Protein AF-A0A9X1DDZ7-F1 (afdb_monomer)

Sequence (130 aa):
MASGYSDTSFTLTGGGVFSLNSVDLAFGPFQHNGLTTDTTLVTGNLFGGGTVSQLLTVGYGFQTHTLNWSGLTSVTFGKFTGASEYLAFDNIVYNAGGAVPEPATWAMMIGGLGVVGAAMRRGNRKLRFA

Organism: NCBI:txid2782607

pLDDT: mean 86.48, std 12.66, range [51.41, 98.62]

Structure (mmCIF, N/CA/C/O backbone):
data_AF-A0A9X1DDZ7-F1
#
_entry.id   AF-A0A9X1DDZ7-F1
#
loop_
_atom_site.group_PDB
_atom_site.id
_atom_site.type_symbol
_atom_site.label_atom_id
_atom_site.label_alt_id
_atom_site.label_comp_id
_atom_site.label_asym_id
_atom_site.label_entity_id
_atom_site.label_seq_id
_atom_site.pdbx_PDB_ins_code
_atom_site.Cartn_x
_atom_site.Cartn_y
_atom_site.Cartn_z
_atom_site.occupancy
_atom_site.B_iso_or_equiv
_atom_site.auth_seq_id
_atom_site.auth_comp_id
_atom_site.auth_asym_id
_atom_site.auth_atom_id
_atom_site.pdbx_PDB_model_num
ATOM 1 N N . MET A 1 1 ? -0.962 -15.355 -5.451 1.00 58.88 1 MET A N 1
ATOM 2 C CA . MET A 1 1 ? -0.700 -14.399 -6.547 1.00 58.88 1 MET A CA 1
ATOM 3 C C . MET A 1 1 ? -1.965 -13.662 -6.979 1.00 58.88 1 MET A C 1
ATOM 5 O O . MET A 1 1 ? -2.974 -14.303 -7.255 1.00 58.88 1 MET A O 1
ATOM 9 N N . ALA A 1 2 ? -1.906 -12.332 -7.024 1.00 66.56 2 ALA A N 1
ATOM 10 C CA . ALA A 1 2 ? -2.891 -11.450 -7.666 1.00 66.56 2 ALA A CA 1
ATOM 11 C C . ALA A 1 2 ? -2.163 -10.552 -8.688 1.00 66.56 2 ALA A C 1
ATOM 13 O O . ALA A 1 2 ? -0.954 -10.368 -8.549 1.00 66.56 2 ALA A O 1
ATOM 14 N N . SER A 1 3 ? -2.851 -10.008 -9.700 1.00 73.00 3 SER A N 1
ATOM 15 C CA . SER A 1 3 ? -2.233 -9.143 -10.724 1.00 73.00 3 SER A CA 1
ATOM 16 C C . SER A 1 3 ? -3.183 -8.065 -11.257 1.00 73.00 3 SER A C 1
ATOM 18 O O . SER A 1 3 ? -4.374 -8.344 -11.404 1.00 73.00 3 SER A O 1
ATOM 20 N N . GLY A 1 4 ? -2.663 -6.883 -11.612 1.00 67.19 4 GLY A N 1
ATOM 21 C CA . GLY A 1 4 ? -3.455 -5.768 -12.153 1.00 67.19 4 GLY A CA 1
ATOM 22 C C . GLY A 1 4 ? -2.716 -4.891 -13.177 1.00 67.19 4 GLY A C 1
ATOM 23 O O . GLY A 1 4 ? -1.506 -4.701 -13.089 1.00 67.19 4 GLY A O 1
ATOM 24 N N . TYR A 1 5 ? -3.473 -4.361 -14.146 1.00 81.00 5 TYR A N 1
ATOM 25 C CA . TYR A 1 5 ? -3.048 -3.386 -15.175 1.00 81.00 5 TYR A CA 1
ATOM 26 C C . TYR A 1 5 ? -3.298 -1.936 -14.750 1.00 81.00 5 TYR A C 1
ATOM 28 O O . TYR A 1 5 ? -2.802 -0.983 -15.351 1.00 81.00 5 TYR A O 1
ATOM 36 N N . SER A 1 6 ? -4.135 -1.777 -13.736 1.00 88.25 6 SER A N 1
ATOM 37 C CA . SER A 1 6 ? -4.572 -0.514 -13.177 1.00 88.25 6 SER A CA 1
ATOM 38 C C . SER A 1 6 ? -4.171 -0.446 -11.713 1.00 88.25 6 SER A C 1
ATOM 40 O O . SER A 1 6 ? -3.6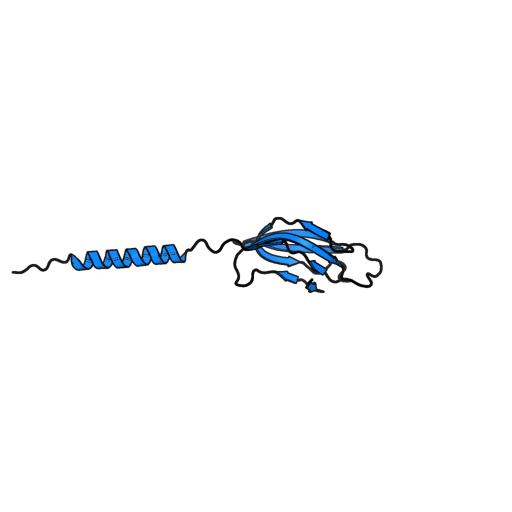95 -1.427 -11.131 1.00 88.25 6 SER A O 1
ATOM 42 N N . ASP A 1 7 ? -4.445 0.702 -11.108 1.00 92.81 7 ASP A N 1
ATOM 43 C CA . ASP A 1 7 ? -4.363 0.862 -9.667 1.00 92.81 7 ASP A CA 1
ATOM 44 C C . ASP A 1 7 ? -5.105 -0.288 -8.972 1.00 92.81 7 ASP A C 1
ATOM 46 O O . ASP A 1 7 ? -6.232 -0.641 -9.335 1.00 92.81 7 ASP A O 1
ATOM 50 N N . THR A 1 8 ? -4.429 -0.906 -8.010 1.00 93.50 8 THR A N 1
ATOM 51 C CA . THR A 1 8 ? -4.921 -2.058 -7.258 1.00 93.50 8 THR A CA 1
ATOM 52 C C . THR A 1 8 ? -4.932 -1.699 -5.784 1.00 93.50 8 THR A C 1
ATOM 54 O O . THR A 1 8 ? -3.894 -1.361 -5.214 1.00 93.50 8 THR A O 1
ATOM 57 N N . SER A 1 9 ? -6.105 -1.772 -5.160 1.00 95.25 9 SER A N 1
ATOM 58 C CA . SER A 1 9 ? -6.284 -1.407 -3.756 1.00 95.25 9 SER A CA 1
ATOM 59 C C . SER A 1 9 ? -6.570 -2.621 -2.886 1.00 95.25 9 SER A C 1
ATOM 61 O O . SER A 1 9 ? -7.393 -3.465 -3.236 1.00 95.25 9 SER A O 1
ATOM 63 N N . PHE A 1 10 ? -5.940 -2.667 -1.715 1.00 95.38 10 PHE A N 1
ATOM 64 C CA . PHE A 1 10 ? -6.234 -3.626 -0.658 1.00 95.38 10 PHE A CA 1
ATOM 65 C C . PHE A 1 10 ? -6.883 -2.919 0.530 1.00 95.38 10 PHE A C 1
ATOM 67 O O . PHE A 1 10 ? -6.447 -1.850 0.967 1.00 95.38 10 PHE A O 1
ATOM 74 N N . THR A 1 11 ? -7.918 -3.555 1.065 1.00 95.69 11 THR A N 1
ATOM 75 C CA . THR A 1 11 ? -8.613 -3.170 2.293 1.00 95.69 11 THR A CA 1
ATOM 76 C C . THR A 1 11 ? -8.781 -4.400 3.172 1.00 95.69 11 THR A C 1
ATOM 78 O O . THR A 1 11 ? -8.770 -5.537 2.693 1.00 95.69 11 THR A O 1
ATOM 81 N N . LEU A 1 12 ? -8.940 -4.184 4.477 1.00 93.50 12 LEU A N 1
ATOM 82 C CA . LEU A 1 12 ? -9.273 -5.277 5.378 1.00 93.50 12 LEU A CA 1
ATOM 83 C C . LEU A 1 12 ? -10.730 -5.705 5.139 1.00 93.50 12 LEU A C 1
ATOM 85 O O . LEU A 1 12 ? -11.640 -4.873 5.111 1.00 93.50 12 LEU A O 1
ATOM 89 N N . THR A 1 13 ? -10.962 -7.007 4.951 1.00 90.44 13 THR A N 1
ATOM 90 C CA . THR A 1 13 ? -12.325 -7.541 4.798 1.00 90.44 13 THR A CA 1
ATOM 91 C C . THR A 1 13 ? -13.116 -7.299 6.082 1.00 90.44 13 THR A C 1
ATOM 93 O O . THR A 1 13 ? -12.625 -7.578 7.171 1.00 90.44 13 THR A O 1
ATOM 96 N N . GLY A 1 14 ? -14.339 -6.774 5.963 1.00 87.94 14 GLY A N 1
ATOM 97 C CA . GLY A 1 14 ? -15.125 -6.321 7.119 1.00 87.94 14 GLY A CA 1
ATOM 98 C C . GLY A 1 14 ? -14.771 -4.908 7.604 1.00 87.94 14 GLY A C 1
ATOM 99 O O . GLY A 1 14 ? -15.392 -4.420 8.545 1.00 87.94 14 GLY A O 1
ATOM 100 N N . GLY A 1 15 ? -13.831 -4.227 6.941 1.00 87.44 15 GLY A N 1
ATOM 101 C CA . GLY A 1 15 ? -13.360 -2.896 7.312 1.00 87.44 15 GLY A CA 1
ATOM 102 C C . GLY A 1 15 ? -12.356 -2.925 8.465 1.00 87.44 15 GLY A C 1
ATOM 103 O O . GLY A 1 15 ? -11.804 -3.966 8.808 1.00 87.44 15 GLY A O 1
ATOM 104 N N . GLY A 1 16 ? -12.113 -1.759 9.064 1.00 89.81 16 GLY A N 1
ATOM 105 C CA . GLY A 1 16 ? -11.166 -1.598 10.167 1.00 89.81 16 GLY A CA 1
ATOM 106 C C . GLY A 1 16 ? -9.793 -1.097 9.726 1.00 89.81 16 GLY A C 1
ATOM 107 O O . GLY A 1 16 ? -9.596 -0.651 8.596 1.00 89.81 16 GLY A O 1
ATOM 108 N N . VAL A 1 17 ? -8.861 -1.124 10.674 1.00 93.88 17 VAL A N 1
ATOM 109 C CA . VAL A 1 17 ? -7.506 -0.594 10.516 1.00 93.88 17 VAL A CA 1
ATOM 110 C C . VAL A 1 17 ? -6.517 -1.753 10.515 1.00 93.88 17 VAL A C 1
ATOM 112 O O . VAL A 1 17 ? -6.666 -2.693 11.293 1.00 93.88 17 VAL A O 1
ATOM 115 N N . PHE A 1 18 ? -5.495 -1.696 9.669 1.00 95.81 18 PHE A N 1
ATOM 116 C CA . PHE A 1 18 ? -4.457 -2.721 9.586 1.00 95.81 18 PHE A CA 1
ATOM 117 C C . PHE A 1 18 ? -3.055 -2.113 9.485 1.00 95.81 18 PHE A C 1
ATOM 119 O O . PHE A 1 18 ? -2.880 -0.913 9.257 1.00 95.81 18 PHE A O 1
ATOM 126 N N . SER A 1 19 ? -2.042 -2.951 9.680 1.00 96.50 19 SER A N 1
ATOM 127 C CA . SER A 1 19 ? -0.661 -2.655 9.312 1.00 96.50 19 SER A CA 1
ATOM 128 C C . SER A 1 19 ? -0.246 -3.488 8.110 1.00 96.50 19 SER A C 1
ATOM 130 O O . SER A 1 19 ? -0.647 -4.644 7.995 1.00 96.50 19 SER A O 1
ATOM 132 N N . LEU A 1 20 ? 0.599 -2.927 7.252 1.00 97.56 20 LEU A N 1
ATOM 133 C CA . LEU A 1 20 ? 1.249 -3.629 6.154 1.00 97.56 20 LEU A CA 1
ATOM 134 C C . LEU A 1 20 ? 2.759 -3.623 6.393 1.00 97.56 20 LEU A C 1
ATOM 136 O O . LEU A 1 20 ? 3.410 -2.580 6.321 1.00 97.56 20 LEU A O 1
ATOM 140 N N . ASN A 1 21 ? 3.308 -4.793 6.704 1.00 97.56 21 ASN A N 1
ATOM 141 C CA . ASN A 1 21 ? 4.726 -4.956 6.998 1.00 97.56 21 ASN A CA 1
ATOM 142 C C . ASN A 1 21 ? 5.530 -5.098 5.708 1.00 97.56 21 ASN A C 1
ATOM 144 O O . ASN A 1 21 ? 6.458 -4.321 5.481 1.00 97.56 21 ASN A O 1
ATOM 148 N N . SER A 1 22 ? 5.135 -6.032 4.845 1.00 98.25 22 SER A N 1
ATOM 149 C CA . SER A 1 22 ? 5.789 -6.263 3.559 1.00 98.25 22 SER A CA 1
ATOM 150 C C . SER A 1 22 ? 4.846 -6.875 2.530 1.00 98.25 22 SER A C 1
ATOM 152 O O . SER A 1 22 ? 3.795 -7.426 2.865 1.00 98.25 22 SER A O 1
ATOM 154 N N . VAL A 1 23 ? 5.250 -6.784 1.269 1.00 97.69 23 VAL A N 1
ATOM 155 C CA . VAL A 1 23 ? 4.635 -7.476 0.136 1.00 97.69 23 VAL A CA 1
ATOM 156 C C . VAL A 1 23 ? 5.727 -7.865 -0.849 1.00 97.69 23 VAL A C 1
ATOM 158 O O . VAL A 1 23 ? 6.665 -7.093 -1.056 1.00 97.69 23 VAL A O 1
ATOM 161 N N . ASP A 1 24 ? 5.602 -9.032 -1.468 1.00 97.31 24 ASP A N 1
ATOM 162 C CA . ASP A 1 24 ? 6.453 -9.391 -2.592 1.00 97.31 24 ASP A CA 1
ATOM 163 C C . ASP A 1 24 ? 5.825 -8.881 -3.891 1.00 97.31 24 ASP A C 1
ATOM 165 O O . ASP A 1 24 ? 4.654 -9.153 -4.175 1.00 97.31 24 ASP A O 1
ATOM 169 N N . LEU A 1 25 ? 6.603 -8.142 -4.685 1.00 95.00 25 LEU A N 1
ATOM 170 C CA . LEU A 1 25 ? 6.168 -7.581 -5.966 1.00 95.00 25 LEU A CA 1
ATOM 171 C C . LEU A 1 25 ? 7.041 -8.094 -7.110 1.00 95.00 25 LEU A C 1
ATOM 173 O O . LEU A 1 25 ? 8.231 -8.345 -6.925 1.00 95.00 25 LEU A O 1
ATOM 177 N N . ALA A 1 26 ? 6.446 -8.218 -8.293 1.00 91.50 26 ALA A N 1
ATOM 178 C CA . ALA A 1 26 ? 7.141 -8.531 -9.540 1.00 91.50 26 ALA A CA 1
ATOM 179 C C . ALA A 1 26 ? 6.414 -7.909 -10.741 1.00 91.50 26 ALA A C 1
ATOM 181 O O . ALA A 1 26 ? 5.213 -7.623 -10.662 1.00 91.50 26 ALA A O 1
ATOM 182 N N . PHE A 1 27 ? 7.106 -7.775 -11.875 1.00 86.00 27 PHE A N 1
ATOM 183 C CA . PHE A 1 27 ? 6.416 -7.737 -13.170 1.00 86.00 27 PHE A CA 1
ATOM 184 C C . PHE A 1 27 ? 5.795 -9.093 -13.478 1.00 86.00 27 PHE A C 1
ATOM 186 O O . PHE A 1 27 ? 6.285 -10.132 -13.031 1.00 86.00 27 PHE A O 1
ATOM 193 N N . GLY A 1 28 ? 4.691 -9.078 -14.224 1.00 69.81 28 GLY A N 1
ATOM 194 C CA . GLY A 1 28 ? 4.008 -10.285 -14.676 1.00 69.81 28 GLY A CA 1
ATOM 195 C C . GLY A 1 28 ? 4.936 -11.266 -15.417 1.00 69.81 28 GLY A C 1
ATOM 196 O O . GLY A 1 28 ? 6.042 -10.917 -15.807 1.00 69.81 28 GLY A O 1
ATOM 197 N N . PRO A 1 29 ? 4.509 -12.521 -15.625 1.00 62.91 29 PRO A N 1
ATOM 198 C CA . PRO A 1 29 ? 5.414 -13.619 -15.980 1.00 62.91 29 PRO A CA 1
ATOM 199 C C . PRO A 1 29 ? 5.963 -13.647 -17.421 1.00 62.91 29 PRO A C 1
ATOM 201 O O . PRO A 1 29 ? 6.770 -14.528 -17.714 1.00 62.91 29 PRO A O 1
ATOM 204 N N . PHE A 1 30 ? 5.557 -12.756 -18.339 1.00 66.31 30 PHE A N 1
ATOM 205 C CA . PHE A 1 30 ? 5.907 -12.891 -19.763 1.00 66.31 30 PHE A CA 1
ATOM 206 C C . PHE A 1 30 ? 6.203 -11.562 -20.475 1.00 66.31 30 PHE A C 1
ATOM 208 O O . PHE A 1 30 ? 5.495 -10.586 -20.273 1.00 66.31 30 PHE A O 1
ATOM 215 N N . GLN A 1 31 ? 7.201 -11.604 -21.371 1.00 63.12 31 GLN A N 1
ATOM 216 C CA . GLN A 1 31 ? 7.555 -10.633 -22.420 1.00 63.12 31 GLN A CA 1
ATOM 217 C C . GLN A 1 31 ? 7.555 -9.149 -22.019 1.00 63.12 31 GLN A C 1
ATOM 219 O O . GLN A 1 31 ? 6.639 -8.402 -22.335 1.00 63.12 31 GLN A O 1
ATOM 224 N N . HIS A 1 32 ? 8.683 -8.712 -21.459 1.00 74.75 32 HIS A N 1
ATOM 225 C CA . HIS A 1 32 ? 8.831 -7.386 -20.847 1.00 74.75 32 HIS A CA 1
ATOM 226 C C . HIS A 1 32 ? 9.339 -6.291 -21.793 1.00 74.75 32 HIS A C 1
ATOM 228 O O . HIS A 1 32 ? 9.816 -5.256 -21.346 1.00 74.75 32 HIS A O 1
ATOM 234 N N . ASN A 1 33 ? 9.376 -6.546 -23.108 1.00 78.00 33 ASN A N 1
ATOM 235 C CA . ASN A 1 33 ? 9.943 -5.638 -24.123 1.00 78.00 33 ASN A CA 1
ATOM 236 C C . ASN A 1 33 ? 11.323 -5.028 -23.760 1.00 78.00 33 ASN A C 1
ATOM 238 O O . ASN A 1 33 ? 11.644 -3.910 -24.155 1.00 78.00 33 ASN A O 1
ATOM 242 N N . GLY A 1 34 ? 12.155 -5.770 -23.017 1.00 79.44 34 GLY A N 1
ATOM 243 C CA . GLY A 1 34 ? 13.481 -5.324 -22.565 1.00 79.44 34 GLY A CA 1
ATOM 244 C C . GLY A 1 34 ? 13.494 -4.475 -21.284 1.00 79.44 34 GLY A C 1
ATOM 245 O O . GLY A 1 34 ? 14.565 -4.045 -20.861 1.00 79.44 34 GLY A O 1
ATOM 246 N N . LEU A 1 35 ? 12.340 -4.253 -20.655 1.00 81.88 35 LEU A N 1
ATOM 247 C CA . LEU A 1 35 ? 12.170 -3.466 -19.437 1.00 81.88 35 LEU A CA 1
ATOM 248 C C . LEU A 1 35 ? 12.639 -4.252 -18.206 1.00 81.88 35 LEU A C 1
ATOM 250 O O . LEU A 1 35 ? 12.079 -5.290 -17.879 1.00 81.88 35 LEU A O 1
ATOM 254 N N . THR A 1 36 ? 13.675 -3.774 -17.520 1.00 85.81 36 THR A N 1
ATOM 255 C CA . THR A 1 36 ? 14.268 -4.475 -16.366 1.00 85.81 36 THR A CA 1
ATOM 256 C C . THR A 1 36 ? 13.678 -4.050 -15.026 1.00 85.81 36 THR A C 1
ATOM 258 O O . THR A 1 36 ? 13.647 -4.857 -14.095 1.00 85.81 36 THR A O 1
ATOM 261 N N . THR A 1 37 ? 13.217 -2.801 -14.930 1.00 89.88 37 THR A N 1
ATOM 262 C CA . THR A 1 37 ? 12.525 -2.217 -13.777 1.00 89.88 37 THR A CA 1
ATOM 263 C C . THR A 1 37 ? 11.520 -1.142 -14.219 1.00 89.88 37 THR A C 1
ATOM 265 O O . THR A 1 37 ? 11.572 -0.634 -15.336 1.00 89.88 37 THR A O 1
ATOM 268 N N . ASP A 1 38 ? 10.612 -0.790 -13.316 1.00 91.38 38 ASP A N 1
ATOM 269 C CA . ASP A 1 38 ? 9.518 0.171 -13.417 1.00 91.38 38 ASP A CA 1
ATOM 270 C C . ASP A 1 38 ? 9.129 0.527 -11.981 1.00 91.38 38 ASP A C 1
ATOM 272 O O . ASP A 1 38 ? 9.531 -0.136 -11.018 1.00 91.38 38 ASP A O 1
ATOM 276 N N . THR A 1 39 ? 8.348 1.584 -11.827 1.00 93.50 39 THR A N 1
ATOM 277 C CA . THR A 1 39 ? 7.975 2.119 -10.530 1.00 93.50 39 THR A CA 1
ATOM 278 C C . THR A 1 39 ? 6.472 2.167 -10.348 1.00 93.50 39 THR A C 1
ATOM 280 O O . THR A 1 39 ? 5.725 2.557 -11.249 1.00 93.50 39 THR A O 1
ATOM 283 N N . THR A 1 40 ? 6.035 1.785 -9.153 1.00 94.19 40 THR A N 1
ATOM 284 C CA . THR A 1 40 ? 4.654 1.916 -8.686 1.00 94.19 40 THR A CA 1
ATOM 285 C C . THR A 1 40 ? 4.628 2.877 -7.501 1.00 94.19 40 THR A C 1
ATOM 287 O O . THR A 1 40 ? 5.425 2.757 -6.564 1.00 94.19 40 THR A O 1
ATOM 290 N N . LEU A 1 41 ? 3.739 3.874 -7.550 1.00 96.75 41 LEU A N 1
ATOM 291 C CA . LEU A 1 41 ? 3.464 4.716 -6.390 1.00 96.75 41 LEU A CA 1
ATOM 292 C C . LEU A 1 41 ? 2.517 3.954 -5.470 1.00 96.75 41 LEU A C 1
ATOM 294 O O . LEU A 1 41 ? 1.360 3.716 -5.815 1.00 96.75 41 LEU A O 1
ATOM 298 N N . VAL A 1 42 ? 2.997 3.611 -4.284 1.00 98.19 42 VAL A N 1
ATOM 299 C CA . VAL A 1 42 ? 2.185 2.978 -3.250 1.00 98.19 42 VAL A CA 1
ATOM 300 C C . VAL A 1 42 ? 1.685 4.057 -2.309 1.00 98.19 42 VAL A C 1
ATOM 302 O O . VAL A 1 42 ? 2.474 4.861 -1.819 1.00 98.19 42 VAL A O 1
ATOM 305 N N . THR A 1 43 ? 0.378 4.093 -2.068 1.00 98.62 43 THR A N 1
ATOM 306 C CA . THR A 1 43 ? -0.273 5.078 -1.197 1.00 98.62 43 THR A CA 1
ATOM 307 C C . THR A 1 43 ? -1.165 4.379 -0.182 1.00 98.62 43 THR A C 1
ATOM 309 O O . THR A 1 43 ? -2.107 3.682 -0.547 1.00 98.62 43 THR A O 1
ATOM 312 N N . GLY A 1 44 ? -0.872 4.563 1.100 1.00 98.44 44 GLY A N 1
ATOM 313 C CA . GLY A 1 44 ? -1.679 4.117 2.226 1.00 98.44 44 GLY A CA 1
ATOM 314 C C . GLY A 1 44 ? -2.544 5.248 2.778 1.00 98.44 44 GLY A C 1
ATOM 315 O O . GLY A 1 44 ? -2.018 6.295 3.148 1.00 98.44 44 GLY A O 1
ATOM 316 N N . ASN A 1 45 ? -3.856 5.036 2.880 1.00 98.00 45 ASN A N 1
ATOM 317 C CA . ASN A 1 45 ? -4.770 5.968 3.547 1.00 98.00 45 ASN A CA 1
ATOM 318 C C . ASN A 1 45 ? -4.780 5.687 5.052 1.00 98.00 45 ASN A C 1
ATOM 320 O O . ASN A 1 45 ? -5.065 4.560 5.464 1.00 98.00 45 ASN A O 1
ATOM 324 N N . LEU A 1 46 ? -4.508 6.700 5.875 1.00 96.69 46 LEU A N 1
ATOM 325 C CA . LEU A 1 46 ? -4.408 6.550 7.326 1.00 96.69 46 LEU A CA 1
ATOM 326 C C . LEU A 1 46 ? -5.768 6.712 8.016 1.00 96.69 46 LEU A C 1
ATOM 328 O O . LEU A 1 46 ? -6.621 7.510 7.618 1.00 96.69 46 LEU A O 1
ATOM 332 N N . PHE A 1 47 ? -5.969 5.958 9.091 1.00 93.81 47 PHE A N 1
ATOM 333 C CA . PHE A 1 47 ? -7.075 6.153 10.016 1.00 93.81 47 PHE A CA 1
ATOM 334 C C . PHE A 1 47 ? -6.947 7.525 10.687 1.00 93.81 47 PHE A C 1
ATOM 336 O O . PHE A 1 47 ? -5.883 7.880 11.186 1.00 93.81 47 PHE A O 1
ATOM 343 N N . GLY A 1 48 ? -8.031 8.303 10.697 1.00 89.94 48 GLY A N 1
ATOM 344 C CA . GLY A 1 48 ? -7.999 9.708 11.127 1.00 89.94 48 GLY A CA 1
ATOM 345 C C . GLY A 1 48 ? -7.660 10.703 10.010 1.00 89.94 48 GLY A C 1
ATOM 346 O O . GLY A 1 48 ? -7.678 11.906 10.255 1.00 89.94 48 GLY A O 1
ATOM 347 N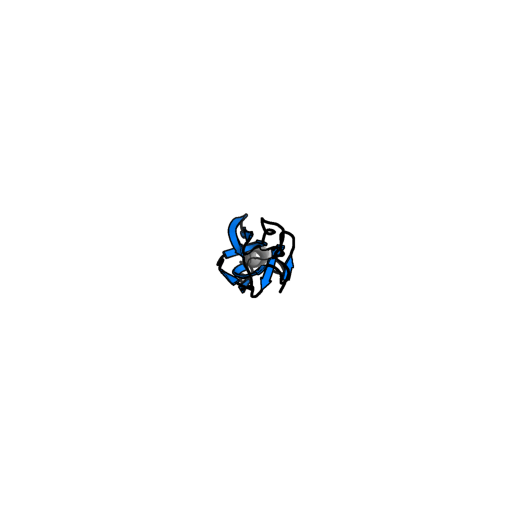 N . GLY A 1 49 ? -7.433 10.221 8.782 1.00 92.38 49 GLY A N 1
ATOM 348 C CA . GLY A 1 49 ? -7.171 11.042 7.603 1.00 92.38 49 GLY A CA 1
ATOM 349 C C . GLY A 1 49 ? -5.685 11.167 7.264 1.00 92.38 49 GLY A C 1
ATOM 350 O O . GLY A 1 49 ? -4.808 10.826 8.053 1.00 92.38 49 GLY A O 1
ATOM 351 N N . GLY A 1 50 ? -5.411 11.670 6.059 1.00 97.00 50 GLY A N 1
ATOM 352 C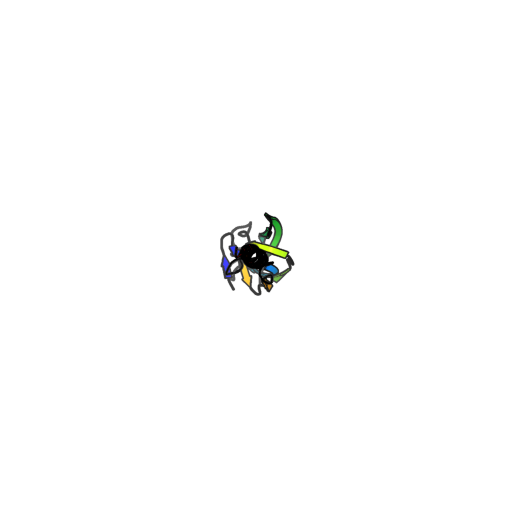 CA . GLY A 1 50 ? -4.059 11.770 5.510 1.00 97.00 50 GLY A CA 1
ATOM 353 C C . GLY A 1 50 ? -3.577 10.488 4.828 1.00 97.00 50 GLY A C 1
ATOM 354 O O . GLY A 1 50 ? -4.260 9.460 4.812 1.00 97.00 50 GLY A O 1
ATOM 355 N N . THR A 1 51 ? -2.388 10.574 4.235 1.00 98.31 51 THR A N 1
ATOM 356 C CA . THR A 1 51 ? -1.785 9.493 3.452 1.00 98.31 51 THR A CA 1
ATOM 357 C C . THR A 1 51 ? -0.306 9.331 3.768 1.00 98.31 51 THR A C 1
ATOM 359 O O . THR A 1 51 ? 0.395 10.312 4.014 1.00 98.31 51 THR A O 1
ATOM 362 N N . VAL A 1 52 ? 0.178 8.096 3.685 1.00 98.31 52 VAL A N 1
ATOM 363 C CA . VAL A 1 52 ? 1.601 7.766 3.557 1.00 98.31 52 VAL A CA 1
ATOM 364 C C . VAL A 1 52 ? 1.841 7.248 2.144 1.00 98.31 52 VAL A C 1
ATOM 366 O O . VAL A 1 52 ? 1.021 6.493 1.629 1.00 98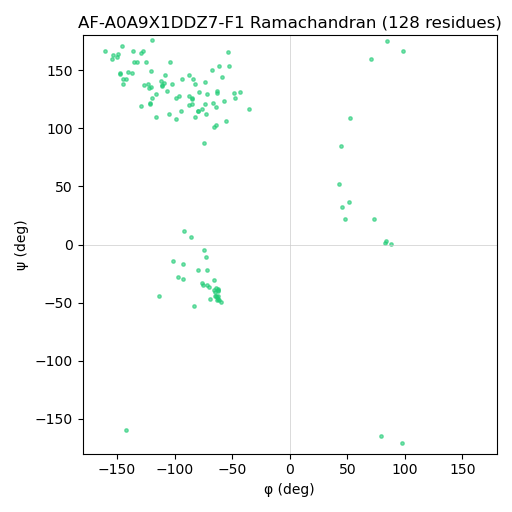.31 52 VAL A O 1
ATOM 369 N N . SER A 1 53 ? 2.942 7.640 1.507 1.00 98.25 53 SER A N 1
ATOM 370 C CA . SER A 1 53 ? 3.254 7.177 0.155 1.00 98.25 53 SER A CA 1
ATOM 371 C C . SER A 1 53 ? 4.736 6.884 -0.021 1.00 98.25 53 SER A C 1
ATOM 373 O O . SER A 1 53 ? 5.587 7.544 0.572 1.00 98.25 53 SER A O 1
ATOM 375 N N . GLN A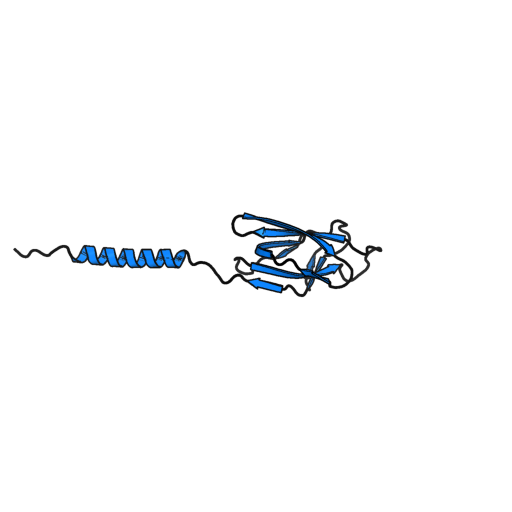 1 54 ? 5.037 5.911 -0.877 1.00 98.12 54 GLN A N 1
ATOM 376 C CA . GLN A 1 54 ? 6.393 5.555 -1.279 1.00 98.12 54 GLN A CA 1
ATOM 377 C C . GLN A 1 54 ? 6.396 5.112 -2.740 1.00 98.12 54 GLN A C 1
ATOM 379 O O . GLN A 1 54 ? 5.514 4.377 -3.179 1.00 98.12 54 GLN A O 1
ATOM 384 N N . LEU A 1 55 ? 7.404 5.551 -3.490 1.00 97.44 55 LEU A N 1
ATOM 385 C CA . LEU A 1 55 ? 7.674 5.033 -4.825 1.00 97.44 55 LEU A CA 1
ATOM 386 C C . LEU A 1 55 ? 8.528 3.767 -4.690 1.00 97.44 55 LEU A C 1
ATOM 388 O O . LEU A 1 55 ? 9.614 3.818 -4.110 1.00 97.44 55 LEU A O 1
ATOM 392 N N . LEU A 1 56 ? 8.036 2.640 -5.199 1.00 96.81 56 LEU A N 1
ATOM 393 C CA . LEU A 1 56 ? 8.771 1.376 -5.212 1.00 96.81 56 LEU A CA 1
ATOM 394 C C . LEU A 1 56 ? 9.244 1.069 -6.623 1.00 96.81 56 LEU A C 1
ATOM 396 O O . LEU A 1 56 ? 8.447 1.118 -7.556 1.00 96.81 56 LEU A O 1
ATOM 400 N N . THR A 1 57 ? 10.516 0.706 -6.759 1.00 95.19 57 THR A N 1
ATOM 401 C CA . THR A 1 57 ? 11.056 0.112 -7.983 1.00 95.19 57 THR A CA 1
ATOM 402 C C . THR A 1 57 ? 10.849 -1.390 -7.920 1.00 95.19 57 THR A C 1
ATOM 404 O O . THR A 1 57 ? 11.369 -2.030 -7.013 1.00 95.19 57 THR A O 1
ATOM 407 N N . VAL A 1 58 ? 10.109 -1.940 -8.872 1.00 93.75 58 VAL A N 1
ATOM 408 C CA . VAL A 1 58 ? 9.858 -3.380 -9.000 1.00 93.75 58 VAL A CA 1
ATOM 409 C C . VAL A 1 58 ? 10.728 -3.917 -10.136 1.00 93.75 58 VAL A C 1
ATOM 411 O O . VAL A 1 58 ? 11.187 -3.144 -10.976 1.00 93.75 58 VAL A O 1
ATOM 414 N N . GLY A 1 59 ? 11.022 -5.213 -10.137 1.00 90.25 59 GLY A N 1
ATOM 415 C CA . GLY A 1 59 ? 11.836 -5.864 -11.161 1.00 90.25 59 GLY A CA 1
ATOM 416 C C . GLY A 1 59 ? 11.332 -7.264 -11.500 1.00 90.25 59 GLY A C 1
ATOM 417 O O . GLY A 1 59 ? 10.179 -7.617 -11.241 1.00 90.25 59 GLY A O 1
ATOM 418 N N . TYR A 1 60 ? 12.221 -8.072 -12.078 1.00 86.62 60 TYR A N 1
ATOM 419 C CA . TYR A 1 60 ? 11.952 -9.478 -12.371 1.00 86.62 60 TYR A CA 1
ATOM 420 C C . TYR A 1 60 ? 11.952 -10.355 -11.124 1.00 86.62 60 TYR A C 1
ATOM 422 O O . TYR A 1 60 ? 12.847 -10.261 -10.282 1.00 86.62 60 TYR A O 1
ATOM 430 N N 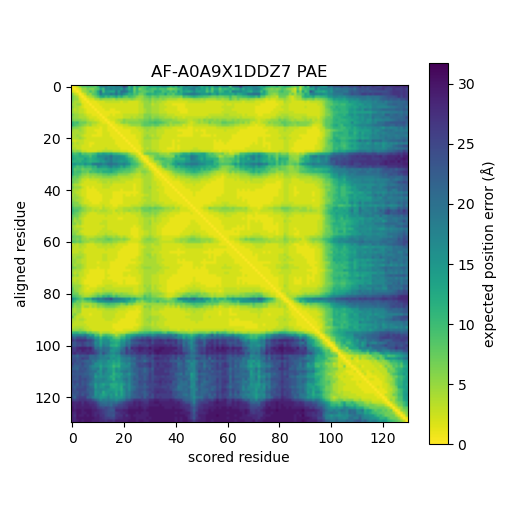. GLY A 1 61 ? 11.008 -11.298 -11.096 1.00 87.06 61 GLY A 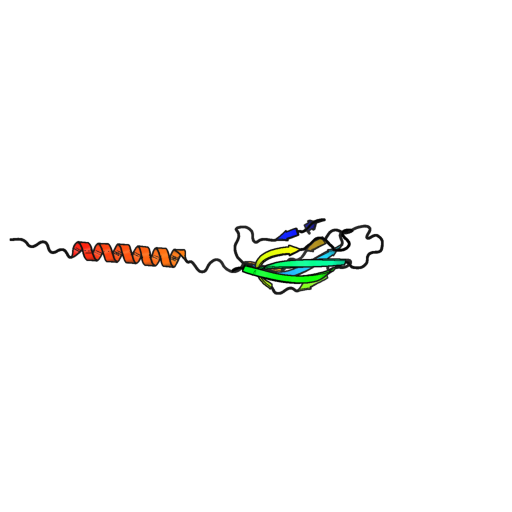N 1
ATOM 431 C CA . GLY A 1 61 ? 10.830 -12.209 -9.973 1.00 87.06 61 GLY A CA 1
ATOM 432 C C . GLY A 1 61 ? 10.282 -11.495 -8.741 1.00 87.06 61 GLY A C 1
ATOM 433 O O . GLY A 1 61 ? 10.358 -10.276 -8.611 1.00 87.06 61 GLY A O 1
ATOM 434 N N . PHE A 1 62 ? 9.698 -12.270 -7.834 1.00 92.19 62 PHE A N 1
ATOM 435 C CA . PHE A 1 62 ? 9.171 -11.721 -6.593 1.00 92.19 62 PHE A CA 1
ATOM 436 C C . PHE A 1 62 ? 10.304 -11.192 -5.715 1.00 92.19 62 PHE A C 1
ATOM 438 O O . PHE A 1 62 ? 11.227 -11.927 -5.360 1.00 92.19 62 PHE A O 1
ATOM 445 N N . GLN A 1 63 ? 10.221 -9.907 -5.379 1.00 94.94 63 GLN A N 1
ATOM 446 C CA . GLN A 1 63 ? 11.121 -9.233 -4.454 1.00 94.94 63 GLN A CA 1
ATOM 447 C C . GLN A 1 63 ? 10.330 -8.657 -3.288 1.00 94.94 63 GLN A C 1
ATOM 449 O O . GLN A 1 63 ? 9.295 -8.021 -3.486 1.00 94.94 63 GLN A O 1
ATOM 454 N N . THR A 1 64 ? 10.840 -8.850 -2.075 1.00 97.50 64 THR A N 1
ATOM 455 C CA . THR A 1 64 ? 10.208 -8.327 -0.866 1.00 97.50 64 THR A CA 1
ATOM 456 C C . THR A 1 64 ? 10.404 -6.825 -0.744 1.00 97.50 64 THR A C 1
ATOM 458 O O . THR A 1 64 ? 11.524 -6.329 -0.610 1.00 97.50 64 THR A O 1
ATOM 461 N N . HIS A 1 65 ? 9.290 -6.101 -0.701 1.00 97.81 65 HIS A N 1
ATOM 462 C CA . HIS A 1 65 ? 9.241 -4.685 -0.379 1.00 97.81 65 HIS A CA 1
ATOM 463 C C . HIS A 1 65 ? 8.716 -4.491 1.040 1.00 97.81 65 HIS A C 1
ATOM 465 O O . HIS A 1 65 ? 7.545 -4.734 1.337 1.00 97.81 65 HIS A O 1
ATOM 471 N N . THR A 1 66 ? 9.598 -4.028 1.921 1.00 98.06 66 THR A N 1
ATOM 472 C CA . THR A 1 66 ? 9.261 -3.698 3.307 1.00 98.06 66 THR A CA 1
ATOM 473 C C . THR A 1 66 ? 8.711 -2.277 3.394 1.00 98.06 66 THR A C 1
ATOM 475 O O . THR A 1 66 ? 9.363 -1.329 2.962 1.00 98.06 66 THR A O 1
ATOM 478 N N . LEU A 1 67 ? 7.527 -2.138 3.990 1.00 97.50 67 LEU A N 1
ATOM 479 C CA . LEU A 1 67 ? 6.804 -0.873 4.159 1.00 97.50 67 LEU A CA 1
ATOM 480 C C . LEU A 1 67 ? 6.710 -0.488 5.641 1.00 97.50 67 LEU A C 1
ATOM 482 O O . LEU A 1 67 ? 6.976 0.654 6.004 1.00 97.50 67 LEU A O 1
ATOM 486 N N . ASN A 1 68 ? 6.378 -1.452 6.511 1.00 97.00 68 ASN A N 1
ATOM 487 C CA . ASN A 1 68 ? 6.153 -1.247 7.951 1.00 97.00 68 ASN A CA 1
ATOM 488 C C . ASN A 1 68 ? 5.168 -0.115 8.276 1.00 97.00 68 ASN A C 1
ATOM 490 O O . ASN A 1 68 ? 5.321 0.610 9.260 1.00 97.00 68 ASN A O 1
ATOM 494 N N . TRP A 1 69 ? 4.138 0.035 7.451 1.00 97.38 69 TRP A N 1
ATOM 495 C CA . TRP A 1 69 ? 3.094 1.025 7.668 1.00 97.38 69 TRP A CA 1
ATOM 496 C C . TRP A 1 69 ? 2.043 0.481 8.625 1.00 97.38 69 TRP A C 1
ATOM 498 O O . TRP A 1 69 ? 1.675 -0.691 8.568 1.00 97.38 69 TRP A O 1
ATOM 508 N N . SER A 1 70 ? 1.528 1.339 9.495 1.00 95.75 70 SER A N 1
ATOM 509 C CA . SER A 1 70 ? 0.468 1.017 10.445 1.00 95.75 70 SER A CA 1
ATOM 510 C C . SER A 1 70 ? -0.644 2.053 10.359 1.00 95.75 70 SER A C 1
ATOM 512 O O . SER A 1 70 ? -0.478 3.115 9.759 1.00 95.75 70 SER A O 1
ATOM 514 N N . GLY A 1 71 ? -1.802 1.737 10.934 1.00 94.81 71 GLY A N 1
ATOM 515 C CA . GLY A 1 71 ? -2.914 2.679 10.933 1.00 94.81 71 GLY A CA 1
ATOM 516 C C . GLY A 1 71 ? -3.595 2.818 9.570 1.00 94.81 71 GLY A C 1
ATOM 517 O O . GLY A 1 71 ? -4.231 3.835 9.331 1.00 94.81 71 GLY A O 1
ATOM 518 N N . LEU A 1 72 ? -3.468 1.841 8.669 1.00 96.81 72 LEU A N 1
ATOM 519 C CA . LEU A 1 72 ? -4.019 1.914 7.317 1.00 96.81 72 LEU A CA 1
ATOM 520 C C . LEU A 1 72 ? -5.499 1.529 7.290 1.00 96.81 72 LEU A C 1
ATOM 522 O O . LEU A 1 72 ? -5.900 0.540 7.895 1.00 96.81 72 LEU A O 1
ATOM 526 N N . THR A 1 73 ? -6.299 2.277 6.534 1.00 96.62 73 THR A N 1
ATOM 527 C CA . THR A 1 73 ? -7.670 1.899 6.138 1.00 96.62 73 THR A CA 1
ATOM 528 C C . THR A 1 73 ? -7.702 1.281 4.741 1.00 96.62 73 THR A C 1
ATOM 530 O O . THR A 1 73 ? -8.531 0.418 4.454 1.00 96.62 73 THR A O 1
ATOM 533 N N . SER A 1 74 ? -6.756 1.665 3.883 1.00 97.62 74 SER A N 1
ATOM 534 C CA . SER A 1 74 ? -6.499 1.037 2.591 1.00 97.62 74 SER A CA 1
ATOM 535 C C . SER A 1 74 ? -5.051 1.259 2.170 1.00 97.62 74 SER A C 1
ATOM 537 O O . SER A 1 74 ? -4.410 2.217 2.602 1.00 97.62 74 SER A O 1
ATOM 539 N N . VAL A 1 75 ? -4.564 0.422 1.263 1.00 98.19 75 VAL A N 1
ATOM 540 C CA . VAL A 1 75 ? -3.344 0.672 0.492 1.00 98.19 75 VAL A CA 1
ATOM 541 C C . VAL A 1 75 ? -3.668 0.533 -0.986 1.00 98.19 75 VAL A C 1
ATOM 543 O O . VAL A 1 75 ? -4.387 -0.381 -1.369 1.00 98.19 75 VAL A O 1
ATOM 546 N N . THR A 1 76 ? -3.159 1.438 -1.808 1.00 97.88 76 THR A N 1
ATOM 547 C CA . THR A 1 76 ? -3.282 1.393 -3.261 1.00 97.88 76 THR A CA 1
ATOM 548 C C . THR A 1 76 ? -1.896 1.324 -3.859 1.00 97.88 76 THR A C 1
ATOM 550 O O . THR A 1 76 ? -1.055 2.177 -3.585 1.00 97.88 76 THR A O 1
ATOM 553 N N . PHE A 1 77 ? -1.680 0.324 -4.695 1.00 96.31 77 PHE A N 1
ATOM 554 C CA . PHE A 1 77 ? -0.536 0.243 -5.580 1.00 96.31 77 PHE A CA 1
ATOM 555 C C . PHE A 1 77 ? -0.968 0.825 -6.914 1.00 96.31 77 PHE A C 1
ATOM 557 O O . PHE A 1 77 ? -1.874 0.289 -7.554 1.00 96.31 77 PHE A O 1
ATOM 564 N N . GLY A 1 78 ? -0.366 1.944 -7.303 1.00 94.12 78 GLY A N 1
ATOM 565 C CA . GLY A 1 78 ? -0.612 2.529 -8.610 1.00 94.12 78 GLY A CA 1
ATOM 566 C C . GLY A 1 78 ? -0.197 1.569 -9.719 1.00 94.12 78 GLY A C 1
ATOM 567 O O . GLY A 1 78 ? 0.716 0.752 -9.543 1.00 94.12 78 GLY A O 1
ATOM 568 N N . LYS A 1 79 ? -0.822 1.698 -10.887 1.00 91.31 79 LYS A N 1
ATOM 569 C CA . LYS A 1 79 ? -0.269 1.094 -12.101 1.00 91.31 79 LYS A CA 1
ATOM 570 C C . LYS A 1 79 ? 1.192 1.519 -12.281 1.00 91.31 79 LYS A C 1
ATOM 572 O O . LYS A 1 79 ? 1.600 2.595 -11.834 1.00 91.31 79 LYS A O 1
ATOM 577 N N . PHE A 1 80 ? 1.967 0.692 -12.966 1.00 90.25 80 PHE A N 1
ATOM 578 C CA . PHE A 1 80 ? 3.334 1.054 -13.306 1.00 90.25 80 PHE A CA 1
ATOM 579 C C . PHE A 1 80 ? 3.399 2.334 -14.142 1.00 90.25 80 PHE A C 1
ATOM 581 O O . PHE A 1 80 ? 2.538 2.581 -14.990 1.00 90.25 80 PHE A O 1
ATOM 588 N N . THR A 1 81 ? 4.436 3.138 -13.909 1.00 87.38 81 THR A N 1
ATOM 589 C CA . THR A 1 81 ? 4.626 4.428 -14.587 1.00 87.38 81 THR A CA 1
ATOM 590 C C . THR A 1 81 ? 4.874 4.240 -16.083 1.00 87.38 81 THR A C 1
ATOM 592 O O . THR A 1 81 ? 4.317 4.986 -16.888 1.00 87.38 81 THR A O 1
ATOM 595 N N . GLY A 1 82 ? 5.636 3.211 -16.469 1.00 80.19 82 GLY A N 1
ATOM 596 C CA . GLY A 1 82 ? 5.804 2.811 -17.869 1.00 80.19 82 GLY A CA 1
ATOM 597 C C . GLY A 1 82 ? 4.568 2.137 -18.479 1.00 80.19 82 GLY A C 1
ATOM 598 O O . GLY A 1 82 ? 4.519 1.953 -19.695 1.00 80.19 82 GLY A O 1
ATOM 599 N N . ALA A 1 83 ? 3.572 1.779 -17.655 1.00 68.56 83 ALA A N 1
ATOM 600 C CA . ALA A 1 83 ? 2.265 1.211 -18.010 1.00 68.56 83 ALA A CA 1
ATOM 601 C C . ALA A 1 83 ? 2.292 0.029 -19.003 1.00 68.56 83 ALA A C 1
ATOM 603 O O . ALA A 1 83 ? 1.293 -0.242 -19.667 1.00 68.56 83 ALA A O 1
ATOM 604 N N . SER A 1 84 ? 3.428 -0.662 -19.108 1.00 72.38 84 SER A N 1
ATOM 605 C CA . SER A 1 84 ? 3.648 -1.738 -20.083 1.00 72.38 84 SER A CA 1
ATOM 606 C C . SER A 1 84 ? 3.517 -3.137 -19.468 1.00 72.38 84 SER A C 1
ATOM 608 O O . SER A 1 84 ? 3.368 -4.107 -20.200 1.00 72.38 84 SER A O 1
ATOM 610 N N . GLU A 1 85 ? 3.512 -3.230 -18.134 1.00 81.19 85 GLU A N 1
ATOM 611 C CA . GLU A 1 85 ? 3.525 -4.480 -17.366 1.00 81.19 85 GLU A CA 1
ATOM 612 C C . GLU A 1 85 ? 2.396 -4.530 -16.327 1.00 81.19 85 GLU A C 1
ATOM 614 O O . GLU A 1 85 ? 1.799 -3.508 -15.971 1.00 81.19 85 GLU A O 1
ATOM 619 N N . TYR A 1 86 ? 2.150 -5.723 -15.777 1.00 84.50 86 TYR A N 1
ATOM 620 C CA . TYR A 1 86 ? 1.224 -5.925 -14.654 1.00 84.50 86 TYR A CA 1
ATOM 62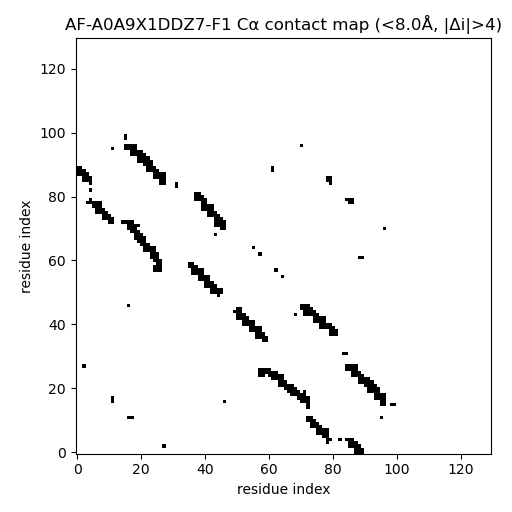1 C C . TYR A 1 86 ? 1.977 -6.094 -13.367 1.00 84.50 86 TYR A C 1
ATOM 623 O O . TYR A 1 86 ? 2.976 -6.810 -13.316 1.00 84.50 86 TYR A O 1
ATOM 631 N N . LEU A 1 87 ? 1.461 -5.457 -12.324 1.00 89.88 87 LEU A N 1
ATOM 632 C CA . LEU A 1 87 ? 1.993 -5.616 -10.987 1.00 89.88 87 LEU A CA 1
ATOM 633 C C . LEU A 1 87 ? 1.450 -6.920 -10.415 1.00 89.88 87 LEU A C 1
ATOM 635 O O . LEU A 1 87 ? 0.238 -7.061 -10.240 1.00 89.88 87 LEU A O 1
ATOM 639 N N . ALA A 1 88 ? 2.343 -7.876 -10.178 1.00 91.56 88 ALA A N 1
ATOM 640 C CA . ALA A 1 88 ? 2.034 -9.120 -9.496 1.00 91.56 88 ALA A CA 1
ATOM 641 C C . ALA A 1 88 ? 2.324 -8.983 -7.997 1.00 91.56 88 ALA A C 1
ATOM 643 O O . ALA A 1 88 ? 3.314 -8.369 -7.605 1.00 91.56 88 ALA A O 1
ATOM 644 N N . PHE A 1 89 ? 1.470 -9.591 -7.175 1.00 93.62 89 PHE A N 1
ATOM 645 C CA . PHE A 1 89 ? 1.547 -9.550 -5.715 1.00 93.62 89 PHE A CA 1
ATOM 646 C C . PHE A 1 89 ? 1.639 -10.957 -5.133 1.00 93.62 89 PHE A C 1
ATOM 648 O O . PHE A 1 89 ? 0.839 -11.829 -5.503 1.00 93.62 89 PHE A O 1
ATOM 655 N N . ASP A 1 90 ? 2.540 -11.154 -4.175 1.00 94.62 90 ASP A N 1
ATOM 656 C CA . ASP A 1 90 ? 2.617 -12.366 -3.359 1.00 94.62 90 ASP A CA 1
ATOM 657 C C . ASP A 1 90 ? 3.071 -12.067 -1.920 1.00 94.62 90 ASP A C 1
ATOM 659 O O . ASP A 1 90 ? 3.424 -10.932 -1.601 1.00 94.62 90 ASP A O 1
ATOM 663 N N . ASN A 1 91 ? 3.002 -13.070 -1.035 1.00 96.69 91 ASN A N 1
ATOM 664 C CA . ASN A 1 91 ? 3.514 -13.022 0.348 1.00 96.69 91 ASN A CA 1
ATOM 665 C C . ASN A 1 91 ? 3.210 -11.711 1.103 1.00 96.69 91 ASN A C 1
ATOM 667 O O . ASN A 1 91 ? 4.091 -11.058 1.666 1.00 96.69 91 ASN A O 1
ATOM 671 N N . ILE A 1 92 ? 1.938 -11.310 1.118 1.00 96.38 92 ILE A N 1
ATOM 672 C CA . ILE A 1 92 ? 1.494 -10.101 1.817 1.00 96.38 92 ILE A CA 1
ATOM 673 C C . ILE A 1 92 ? 1.532 -10.356 3.330 1.00 96.38 92 ILE A C 1
ATOM 675 O O . ILE A 1 92 ? 0.727 -11.126 3.857 1.00 96.38 92 ILE A O 1
ATOM 679 N N . VAL A 1 93 ? 2.434 -9.675 4.038 1.00 97.44 93 VAL A N 1
ATOM 680 C CA . VAL A 1 93 ? 2.553 -9.740 5.500 1.00 97.44 93 VAL A CA 1
ATOM 681 C C . VAL A 1 93 ? 1.853 -8.529 6.102 1.00 97.44 93 VAL A C 1
ATOM 683 O O . VAL A 1 93 ? 2.337 -7.398 6.017 1.00 97.44 93 VAL A O 1
ATOM 686 N N . TYR A 1 94 ? 0.703 -8.767 6.724 1.00 96.19 94 TYR A N 1
ATOM 687 C CA . TYR A 1 94 ? -0.121 -7.734 7.342 1.00 96.19 94 TYR A CA 1
ATOM 688 C C . TYR A 1 94 ? -0.599 -8.180 8.724 1.00 96.19 94 TYR A C 1
ATOM 690 O O . TYR A 1 94 ? -0.691 -9.373 9.006 1.00 96.19 94 TYR A O 1
ATOM 698 N N . ASN A 1 95 ? -0.941 -7.214 9.576 1.00 94.50 95 ASN A N 1
ATOM 699 C CA . ASN A 1 95 ? -1.653 -7.482 10.821 1.00 94.50 95 ASN A CA 1
ATOM 700 C C . ASN A 1 95 ? -2.962 -6.701 10.807 1.00 94.50 95 ASN A C 1
ATOM 702 O O . ASN A 1 95 ? -2.966 -5.473 10.691 1.00 94.50 95 ASN A O 1
ATOM 706 N N . ALA A 1 96 ? -4.082 -7.409 10.933 1.00 88.88 96 ALA A N 1
ATOM 707 C CA . ALA A 1 96 ? -5.349 -6.769 11.243 1.00 88.88 96 ALA A CA 1
ATOM 708 C C . ALA A 1 96 ? -5.212 -6.143 12.637 1.00 88.88 96 ALA A C 1
ATOM 710 O O . ALA A 1 96 ? -4.938 -6.852 13.607 1.00 88.88 96 ALA A O 1
ATOM 711 N N . GLY A 1 97 ? -5.335 -4.818 12.735 1.00 72.12 97 GLY A N 1
ATOM 712 C CA . GLY A 1 97 ? -5.348 -4.147 14.026 1.00 72.12 97 GLY A CA 1
ATOM 713 C C . GLY A 1 97 ? -6.480 -4.745 14.851 1.00 72.12 97 GLY A C 1
ATOM 714 O O . GLY A 1 97 ? -7.619 -4.788 14.383 1.00 72.12 97 GLY A O 1
ATOM 715 N N . GLY A 1 98 ? -6.154 -5.257 16.042 1.00 63.03 98 GLY A N 1
ATOM 716 C CA . GLY A 1 98 ? -7.142 -5.798 16.970 1.00 63.03 98 GLY A CA 1
ATOM 717 C C . GLY A 1 98 ? -8.300 -4.814 17.110 1.00 63.0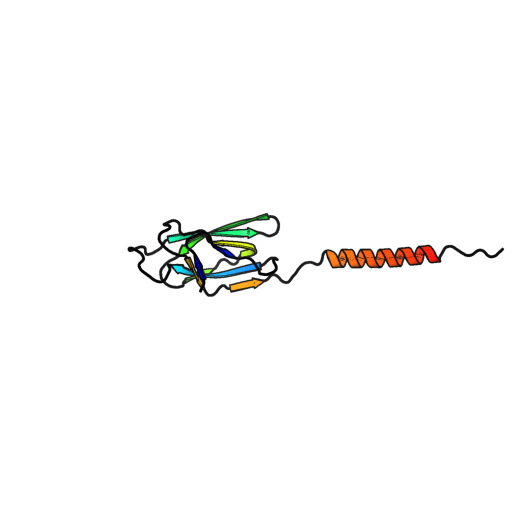3 98 GLY A C 1
ATOM 718 O O . GLY A 1 98 ? -8.085 -3.623 17.332 1.00 63.03 98 GLY A O 1
ATOM 719 N N . ALA A 1 99 ? -9.505 -5.319 16.872 1.00 51.41 99 ALA A N 1
ATOM 720 C CA . ALA A 1 99 ? -10.733 -4.558 16.775 1.00 51.41 99 ALA A CA 1
ATOM 721 C C . ALA A 1 99 ? -10.872 -3.479 17.868 1.00 51.41 99 ALA A C 1
ATOM 723 O O . ALA A 1 99 ? -10.732 -3.760 19.051 1.00 51.41 99 ALA A O 1
ATOM 724 N N . VAL A 1 100 ? -11.215 -2.271 17.405 1.00 51.91 100 VAL A N 1
ATOM 725 C CA . VAL A 1 100 ? -12.156 -1.314 18.011 1.00 51.91 100 VAL A CA 1
ATOM 726 C C . VAL A 1 100 ? -11.908 -0.954 19.493 1.00 51.91 100 VAL A C 1
ATOM 728 O O . VAL A 1 100 ? -12.270 -1.721 20.381 1.00 51.91 100 VAL A O 1
ATOM 731 N N . PRO A 1 101 ? -11.450 0.275 19.813 1.00 57.62 101 PRO A N 1
ATOM 732 C CA . PRO A 1 101 ? -11.674 0.832 21.144 1.00 57.62 101 PRO A CA 1
ATOM 733 C C . PRO A 1 101 ? -13.180 1.028 21.278 1.00 57.62 101 PRO A C 1
ATOM 735 O O . PRO A 1 101 ? -13.704 1.949 20.667 1.00 57.62 101 PRO A O 1
ATOM 738 N N . GLU A 1 102 ? -13.892 0.139 21.967 1.00 52.62 102 GLU A N 1
ATOM 739 C CA . GLU A 1 102 ? -15.358 0.125 21.983 1.00 52.62 102 GLU A CA 1
ATOM 740 C C . GLU A 1 102 ? -15.937 1.484 22.421 1.00 52.62 102 GLU A C 1
ATOM 742 O O . GLU A 1 102 ? -15.954 1.762 23.618 1.00 52.62 102 GLU A O 1
ATOM 747 N N . PRO A 1 103 ? -16.508 2.323 21.529 1.00 60.72 103 PRO A N 1
ATOM 748 C CA . PRO A 1 103 ? -17.248 3.511 21.956 1.00 60.72 103 PRO A CA 1
ATOM 749 C C . PRO A 1 103 ? -18.664 3.108 22.406 1.00 60.72 103 PRO A C 1
ATOM 751 O O . PRO A 1 103 ? -19.306 3.803 23.192 1.00 60.72 103 PRO A O 1
ATOM 754 N N . ALA A 1 104 ? -19.138 1.943 21.946 1.00 68.00 104 ALA A N 1
ATOM 755 C CA . ALA A 1 104 ? -20.424 1.368 22.309 1.00 68.00 104 ALA A CA 1
ATOM 756 C C . ALA A 1 104 ? -20.438 0.831 23.745 1.00 68.00 104 ALA A C 1
ATOM 758 O O . ALA A 1 104 ? -21.449 0.977 24.417 1.00 68.00 104 ALA A O 1
ATOM 759 N N . THR A 1 105 ? -19.338 0.282 24.263 1.00 69.62 105 THR A N 1
ATOM 760 C CA . THR A 1 105 ? -19.312 -0.229 25.644 1.00 69.62 105 THR A CA 1
ATOM 761 C C . THR A 1 105 ? -19.378 0.892 26.659 1.00 69.62 105 THR A C 1
ATOM 763 O O . THR A 1 105 ? -20.110 0.777 27.637 1.00 69.62 105 THR A O 1
ATOM 766 N N . TRP A 1 106 ? -18.740 2.032 26.391 1.00 78.12 106 TRP A N 1
ATOM 767 C CA . TRP A 1 106 ? -18.942 3.227 27.209 1.00 78.12 106 TRP A CA 1
ATOM 768 C C . TRP A 1 106 ? -20.378 3.737 27.107 1.00 78.12 106 TRP A C 1
ATOM 770 O O . TRP A 1 106 ? -20.989 4.019 28.133 1.00 78.12 106 TRP A O 1
ATOM 780 N N . ALA A 1 107 ? -20.960 3.790 25.906 1.00 77.56 107 ALA A N 1
ATOM 781 C CA . ALA A 1 107 ? -22.356 4.192 25.735 1.00 77.56 107 ALA A CA 1
ATOM 782 C C . ALA A 1 107 ? -23.341 3.239 26.443 1.00 77.56 107 ALA A C 1
ATOM 784 O O . ALA A 1 107 ? -24.296 3.697 27.065 1.00 77.56 107 ALA A O 1
ATOM 785 N N . MET A 1 108 ? -23.090 1.929 26.415 1.00 82.50 108 MET A N 1
ATOM 786 C CA . MET A 1 108 ? -23.906 0.906 27.074 1.00 82.50 108 MET A CA 1
ATOM 787 C C . MET A 1 108 ? -23.684 0.877 28.590 1.00 82.50 108 MET A C 1
ATOM 789 O O . MET A 1 108 ? -24.640 0.679 29.335 1.00 82.50 108 MET A O 1
ATOM 793 N N . MET A 1 109 ? -22.465 1.138 29.071 1.00 85.88 109 MET A N 1
ATOM 794 C CA . MET A 1 109 ? -22.157 1.262 30.498 1.00 85.88 109 MET A CA 1
ATOM 795 C C . MET A 1 109 ? -22.785 2.531 31.079 1.00 85.88 109 MET A C 1
ATOM 797 O O . MET A 1 109 ? -23.462 2.470 32.102 1.00 85.88 109 MET A O 1
ATOM 801 N N . ILE A 1 110 ? -22.634 3.670 30.399 1.00 87.31 110 ILE A N 1
ATOM 802 C CA . ILE A 1 110 ? -23.271 4.935 30.782 1.00 87.31 110 ILE A CA 1
ATOM 803 C C . ILE A 1 110 ? -24.794 4.805 30.694 1.00 87.31 110 ILE A C 1
ATOM 805 O O . ILE A 1 110 ? -25.495 5.203 31.622 1.00 87.31 110 ILE A O 1
ATOM 809 N N . GLY A 1 111 ? -25.313 4.206 29.622 1.00 89.31 111 GLY A N 1
ATOM 810 C CA . GLY A 1 111 ? -26.740 3.943 29.448 1.00 89.31 111 GLY A CA 1
ATOM 811 C C . GLY A 1 111 ? -27.304 3.043 30.549 1.00 89.31 111 GLY A C 1
ATOM 812 O O . GLY A 1 111 ? -28.293 3.400 31.187 1.00 89.31 111 GLY A O 1
ATOM 813 N N . GLY A 1 112 ? -26.645 1.919 30.839 1.00 90.19 112 GLY A N 1
ATOM 814 C CA . GLY A 1 112 ? -27.038 0.986 31.895 1.00 90.19 112 GLY A CA 1
ATOM 815 C C . GLY A 1 112 ? -27.005 1.620 33.287 1.00 90.19 112 GLY A C 1
ATOM 816 O O . GLY A 1 112 ? -27.986 1.534 34.028 1.00 90.19 112 GLY A O 1
ATOM 817 N N . LEU A 1 113 ? -25.926 2.331 33.628 1.00 93.38 113 LEU A N 1
ATOM 818 C CA . LEU A 1 113 ? -25.811 3.055 34.899 1.00 93.38 113 LEU A CA 1
ATOM 819 C C . LEU A 1 113 ? -26.839 4.190 35.012 1.00 93.38 113 LEU A C 1
ATOM 821 O O . LEU A 1 113 ? -27.404 4.404 36.086 1.00 93.38 113 LEU A O 1
ATOM 825 N N . GLY A 1 114 ? -27.131 4.884 33.910 1.00 92.69 114 GLY A N 1
ATOM 826 C CA . GLY A 1 114 ? -28.167 5.912 33.840 1.00 92.69 114 GLY A CA 1
ATOM 827 C C . GLY A 1 114 ? -29.564 5.356 34.123 1.00 92.69 114 GLY A C 1
ATOM 828 O O . GLY A 1 114 ? -30.305 5.933 34.922 1.00 92.69 114 GLY A O 1
ATOM 829 N N . VAL A 1 115 ? -29.907 4.203 33.536 1.00 94.12 115 VAL A N 1
ATOM 830 C CA . VAL A 1 115 ? -31.181 3.505 33.780 1.00 94.12 115 VAL A CA 1
ATOM 831 C C . VAL A 1 115 ? -31.297 3.054 35.239 1.00 94.12 115 VAL A C 1
ATOM 833 O O . VAL A 1 115 ? -32.310 3.332 35.887 1.00 94.12 115 VAL A O 1
ATOM 836 N N . VAL A 1 116 ? -30.257 2.417 35.789 1.00 93.31 116 VAL A N 1
ATOM 837 C CA . VAL A 1 116 ? -30.237 1.959 37.191 1.00 93.31 116 VAL A CA 1
ATOM 838 C C . VAL A 1 116 ? -30.371 3.139 38.161 1.00 93.31 116 VAL A C 1
ATOM 840 O O . VAL A 1 116 ? -31.226 3.122 39.050 1.00 93.31 116 VAL A O 1
ATOM 843 N N . GLY A 1 117 ? -29.591 4.206 37.967 1.00 92.38 117 GLY A N 1
ATOM 844 C CA . GLY A 1 117 ? -29.654 5.405 38.807 1.00 92.38 117 GLY A CA 1
ATOM 845 C C . GLY A 1 117 ? -31.014 6.113 38.747 1.00 92.38 117 GLY A C 1
ATOM 846 O O . GLY A 1 117 ? -31.529 6.571 39.774 1.00 92.38 117 GLY A O 1
ATOM 847 N N . ALA A 1 118 ? -31.641 6.167 37.568 1.00 92.56 118 ALA A N 1
ATOM 848 C CA . ALA A 1 118 ? -32.986 6.715 37.402 1.00 92.56 118 ALA A CA 1
ATOM 849 C C . ALA A 1 118 ? -34.050 5.879 38.137 1.00 92.56 118 ALA A C 1
ATOM 851 O O . ALA A 1 118 ? -34.935 6.446 38.788 1.00 92.56 118 ALA A O 1
ATOM 852 N N . ALA A 1 119 ? -33.944 4.547 38.095 1.00 91.06 119 ALA A N 1
ATOM 853 C CA . ALA A 1 119 ? -34.847 3.645 38.807 1.00 91.06 119 ALA A CA 1
ATOM 854 C C . ALA A 1 119 ? -34.758 3.827 40.336 1.00 91.06 119 ALA A C 1
ATOM 856 O O . ALA A 1 119 ? -35.787 3.983 40.999 1.00 91.06 119 ALA A O 1
ATOM 857 N N . MET A 1 120 ? -33.543 3.921 40.891 1.00 90.31 120 MET A N 1
ATOM 858 C CA . MET A 1 120 ? -33.323 4.158 42.327 1.00 90.31 120 MET A CA 1
ATOM 859 C C . MET A 1 120 ? -33.895 5.505 42.798 1.00 90.31 120 MET A C 1
ATOM 861 O O . MET A 1 120 ? -34.515 5.589 43.860 1.00 90.31 120 MET A O 1
ATOM 865 N N . ARG A 1 121 ? -33.758 6.570 41.994 1.00 87.19 121 ARG A N 1
ATOM 866 C CA . ARG A 1 121 ? -34.347 7.887 42.308 1.00 87.19 121 ARG A CA 1
ATOM 867 C C . ARG A 1 121 ? -35.875 7.880 42.304 1.00 87.19 121 ARG A C 1
ATOM 869 O O . ARG A 1 121 ? -36.483 8.658 43.039 1.00 87.19 121 ARG A O 1
ATOM 876 N N . ARG A 1 122 ? -36.509 7.028 41.495 1.00 82.75 122 ARG A N 1
ATOM 877 C CA . ARG A 1 122 ? -37.974 6.952 41.405 1.00 82.75 122 ARG A CA 1
ATOM 878 C C . ARG A 1 122 ? -38.593 6.215 42.600 1.00 82.75 122 ARG A C 1
ATOM 880 O O . ARG A 1 122 ? -39.664 6.620 43.042 1.00 82.75 122 ARG A O 1
ATOM 887 N N . GLY A 1 123 ? -37.903 5.215 43.158 1.00 74.44 123 GLY A N 1
ATOM 888 C CA . GLY A 1 123 ? -38.365 4.435 44.318 1.00 74.44 123 GLY A CA 1
ATOM 889 C C . GLY A 1 123 ? -38.352 5.179 45.663 1.00 74.44 123 GLY A C 1
ATOM 890 O O . GLY A 1 123 ? -39.116 4.837 46.556 1.00 74.44 123 GLY A O 1
ATOM 891 N N . ASN A 1 124 ? -37.554 6.243 45.802 1.00 65.62 124 ASN A N 1
ATOM 892 C CA . ASN A 1 124 ? -37.426 7.003 47.057 1.00 65.62 124 ASN A CA 1
ATOM 893 C C . ASN A 1 124 ? -38.482 8.109 47.263 1.00 65.62 124 ASN A C 1
ATOM 895 O O . ASN A 1 124 ? -38.399 8.876 48.229 1.00 65.62 124 ASN A O 1
ATOM 899 N N . ARG A 1 125 ? -39.496 8.216 46.393 1.00 67.75 125 ARG A N 1
ATOM 900 C CA . ARG A 1 125 ? -40.646 9.104 46.630 1.00 67.75 125 ARG A CA 1
ATOM 901 C C . ARG A 1 125 ? -41.545 8.470 47.692 1.00 67.75 125 ARG A C 1
ATOM 903 O O . ARG A 1 125 ? -42.456 7.715 47.376 1.00 67.75 125 ARG A O 1
ATOM 910 N N . LYS A 1 126 ? -41.219 8.765 48.953 1.00 59.62 126 LYS A N 1
ATOM 911 C CA . LYS A 1 126 ? -41.920 8.356 50.177 1.00 59.62 126 LYS A CA 1
ATOM 912 C C . LYS A 1 126 ? -43.439 8.299 49.981 1.00 59.62 126 LYS A C 1
ATOM 914 O O . LYS A 1 126 ? -44.078 9.336 49.807 1.00 59.62 126 LYS A O 1
ATOM 919 N N . LEU A 1 127 ? -44.008 7.105 50.116 1.00 63.53 127 LEU A N 1
ATOM 920 C CA . LEU A 1 127 ? -45.398 6.948 50.530 1.00 63.53 127 LEU A CA 1
ATOM 921 C C . LEU A 1 127 ? -45.495 7.509 51.960 1.00 63.53 127 LEU A C 1
ATOM 923 O O . LEU A 1 127 ? -45.007 6.892 52.905 1.00 63.53 127 LEU A O 1
ATOM 927 N N . ARG A 1 128 ? -46.040 8.723 52.115 1.00 65.12 128 ARG A N 1
ATOM 928 C CA . ARG A 1 128 ? -46.528 9.212 53.414 1.00 65.12 128 ARG A CA 1
ATOM 929 C C . ARG A 1 128 ? -47.925 8.630 53.589 1.00 65.12 128 ARG A C 1
ATOM 931 O O . ARG A 1 128 ? -48.833 9.032 52.868 1.00 65.12 128 ARG A O 1
ATOM 938 N N . PHE A 1 129 ? -48.072 7.687 54.511 1.00 66.00 129 PHE A N 1
ATOM 939 C CA . PHE A 1 129 ? -49.383 7.329 55.040 1.00 66.00 129 PHE A CA 1
ATOM 940 C C . PHE A 1 129 ? -49.785 8.391 56.070 1.00 66.00 129 PHE A C 1
ATOM 942 O O . PHE A 1 129 ? -48.948 8.812 56.876 1.00 66.00 129 PHE A O 1
ATOM 949 N N . ALA A 1 130 ? -51.013 8.887 55.915 1.00 62.41 130 ALA A N 1
ATOM 950 C CA . ALA A 1 130 ? -51.684 9.837 56.797 1.00 62.41 130 ALA A CA 1
ATOM 951 C C . ALA A 1 130 ? -52.362 9.103 57.958 1.00 62.41 130 ALA A C 1
ATOM 953 O O . ALA A 1 130 ? -52.739 7.927 57.749 1.00 62.41 130 ALA A O 1
#

InterPro domains:
  IPR013424 PEP-CTERM protein-sorting domain [PF07589] (99-122)
  IPR013424 PEP-CTERM protein-sorting domain [TIGR02595] (100-122)

Nearest PDB structures (foldseek):
  2qqm-assembly1_A  TM=6.510E-01  e=4.342E-01  Homo sapiens
  4mo3-assembly1_M  TM=5.967E-01  e=4.342E-01  Sus scrofa
  8tn9-assembly1_A  TM=5.711E-01  e=1.004E+00  Homo sapiens
  1czt-assembly1_A  TM=3.484E-01  e=4.342E-01  Homo sapiens
  3cwz-assembly1_B  TM=3.214E-01  e=3.719E+00  Mus musculus

Solvent-accessible surface area (backbone atoms only — not comparable to full-atom values): 7454 Å² total; per-residue (Å²): 120,52,75,37,79,47,67,44,73,49,65,52,83,95,54,65,42,26,29,44,41,32,33,21,34,16,50,50,98,70,86,60,90,86,60,67,62,49,39,27,50,33,38,30,36,32,67,96,59,64,74,50,75,50,79,42,80,42,32,80,54,78,44,80,45,78,67,66,46,66,50,24,45,32,39,32,39,38,36,39,73,78,65,80,56,30,51,28,40,37,80,72,40,64,44,76,49,80,79,70,87,60,67,60,56,53,52,50,49,53,48,51,51,50,52,54,54,53,53,58,63,62,71,67,66,74,85,78,82,130

Radius of gyration: 25.76 Å; Cα contacts (8 Å, |Δi|>4): 238; chains: 1; bounding box: 66×26×81 Å

Mean predicted aligned error: 10.41 Å

Secondary structure (DSSP, 8-state):
-EEESS-EEEE-TTS--EEEEEEEEEE-SS--TT--EEEEEEEEEETTS-EEEEEEEEESS-EEEEEEEEEEEEEEEPPPTT-SS-EEEEEEEEEEPP----HHHHHHHHHHHHHHHHHHHHHTS-----

Foldseek 3Di:
DDKDLFKDKDADVVFAWKWWFKKWKAWDDDDPVPDFKFWWWKWFAADVGDIDIDIDIHGHDTDIDGDRGTRGRMMITGRTPVSRTMIDIDDTDMGGDDDDPDPPVVVVVCVVVVVVVVVVVVVPPDPDDD